Protein AF-A0A363N649-F1 (afdb_monomer_lite)

Radius of gyration: 12.82 Å; chains: 1; bounding box: 31×30×34 Å

Foldseek 3Di:
DFKKKWKWWAAQDDDDPDDALVNVLCCLVPNPTDTPDIDGDDDDPDDDPDNIEMEMEMEDDPDDDDRVDDSVVVSVVVNVCSVPDDWDWDDDDRYIYIYD

Secondary structure (DSSP, 8-state):
-EEEEEEEEES-----SS--HHHHHHHHHHS--EEEEEES--TT--S---SSEEEEEEEEESS---TT--HHHHHHHHHHHHHHS--EEEEETTEEEEE-

Sequence (100 aa):
MYQHTTIYKTGQLLLPEKVDSHFIADLLHVGQLKLDYFGIEIDNHNETPEEESLLELHFDTDQKIDYSMQESEIKHLLSELLTNRRAEIRTEDNDISVYL

pLDDT: mean 83.51, std 11.92, range [44.97, 94.06]

Structure (mmCIF, N/CA/C/O backbone):
data_AF-A0A363N649-F1
#
_entry.id   AF-A0A363N649-F1
#
loop_
_atom_site.group_PDB
_atom_site.id
_atom_site.type_symbol
_atom_site.label_atom_id
_atom_site.label_alt_id
_atom_site.label_comp_id
_atom_site.label_asym_id
_atom_site.label_entity_id
_atom_site.label_seq_id
_atom_site.pdbx_PDB_ins_code
_atom_site.Cartn_x
_atom_site.Cartn_y
_atom_site.Cartn_z
_atom_site.occupancy
_atom_site.B_iso_or_equiv
_atom_site.auth_seq_id
_atom_site.auth_comp_id
_atom_site.auth_asym_id
_atom_site.auth_atom_id
_atom_site.pdbx_PDB_model_num
ATOM 1 N N . MET A 1 1 ? -17.834 2.300 6.263 1.00 82.12 1 MET A N 1
ATOM 2 C CA . MET A 1 1 ? -16.455 1.864 5.995 1.00 82.12 1 MET A CA 1
ATOM 3 C C . MET A 1 1 ? -15.526 2.999 6.356 1.00 82.12 1 MET A C 1
ATOM 5 O O . MET A 1 1 ? -15.873 4.148 6.101 1.00 82.12 1 MET A O 1
ATOM 9 N N . TYR A 1 2 ? -14.428 2.676 7.027 1.00 87.12 2 TYR A N 1
ATOM 10 C CA . TYR A 1 2 ? -13.329 3.596 7.287 1.00 87.12 2 TYR A CA 1
ATOM 11 C C . TYR A 1 2 ? -12.302 3.403 6.181 1.00 87.12 2 TYR A C 1
ATOM 13 O O . TYR A 1 2 ? -11.906 2.267 5.932 1.00 87.12 2 TYR A O 1
ATOM 21 N N . GLN A 1 3 ? -11.929 4.497 5.526 1.00 90.56 3 GLN A N 1
ATOM 22 C CA . GLN A 1 3 ? -10.944 4.486 4.453 1.00 90.56 3 GLN A CA 1
ATOM 23 C C . GLN A 1 3 ? -9.555 4.698 5.039 1.00 90.56 3 GLN A C 1
ATOM 25 O O . GLN A 1 3 ? -9.363 5.529 5.939 1.00 90.56 3 GLN A O 1
ATOM 30 N N . HIS A 1 4 ? -8.601 3.938 4.526 1.00 92.25 4 HIS A N 1
ATOM 31 C CA . HIS A 1 4 ? -7.228 3.927 4.989 1.00 92.25 4 HIS A CA 1
ATOM 32 C C . HIS A 1 4 ? -6.270 4.033 3.818 1.00 92.25 4 HIS A C 1
ATOM 34 O O . HIS A 1 4 ? -6.555 3.587 2.704 1.00 92.25 4 HIS A O 1
ATOM 40 N N . THR A 1 5 ? -5.110 4.607 4.097 1.00 92.25 5 THR A N 1
ATOM 41 C CA . THR A 1 5 ? -4.020 4.694 3.136 1.00 92.25 5 THR A CA 1
ATOM 42 C C . THR A 1 5 ? -2.723 4.293 3.809 1.00 92.25 5 THR A C 1
ATOM 44 O O . THR A 1 5 ? -2.407 4.752 4.912 1.00 92.25 5 THR A O 1
ATOM 47 N N . THR A 1 6 ? -1.978 3.431 3.129 1.00 91.88 6 THR A N 1
ATOM 48 C CA . THR A 1 6 ? -0.604 3.084 3.472 1.00 91.88 6 THR A CA 1
ATOM 49 C C . THR A 1 6 ? 0.295 3.458 2.307 1.00 91.88 6 THR A C 1
ATOM 51 O O . THR A 1 6 ? 0.013 3.071 1.178 1.00 91.88 6 THR A O 1
ATOM 54 N N . ILE A 1 7 ? 1.378 4.178 2.584 1.00 90.56 7 ILE A N 1
ATOM 55 C CA . ILE A 1 7 ? 2.393 4.537 1.592 1.00 90.56 7 ILE A CA 1
ATOM 56 C C . ILE A 1 7 ? 3.715 3.936 2.042 1.00 90.56 7 ILE A C 1
ATOM 58 O O . ILE A 1 7 ? 4.193 4.194 3.154 1.00 90.56 7 ILE A O 1
ATOM 62 N N . TYR A 1 8 ? 4.302 3.131 1.168 1.00 90.56 8 TYR A N 1
ATOM 63 C CA . TYR A 1 8 ? 5.665 2.656 1.304 1.00 90.56 8 TYR A CA 1
ATOM 64 C C . TYR A 1 8 ? 6.559 3.367 0.300 1.00 90.56 8 TYR A C 1
ATOM 66 O O . TYR A 1 8 ? 6.243 3.434 -0.885 1.00 90.56 8 TYR A O 1
ATOM 74 N N . LYS A 1 9 ? 7.714 3.818 0.780 1.00 88.12 9 LYS A N 1
ATOM 75 C CA . LYS A 1 9 ? 8.828 4.245 -0.060 1.00 88.12 9 LYS A CA 1
ATOM 76 C C . LYS A 1 9 ? 9.769 3.090 -0.295 1.00 88.12 9 LYS A C 1
ATOM 78 O O . LYS A 1 9 ? 10.009 2.257 0.587 1.00 88.12 9 LYS A O 1
ATOM 83 N N . THR A 1 10 ? 10.323 3.048 -1.488 1.00 81.75 10 THR A N 1
ATOM 84 C CA . THR A 1 10 ? 11.293 2.037 -1.864 1.00 81.75 10 THR A CA 1
ATOM 85 C C . THR A 1 10 ? 12.225 2.596 -2.926 1.00 81.75 10 THR A C 1
ATOM 87 O O . THR A 1 10 ? 11.914 3.572 -3.610 1.00 81.75 10 THR A O 1
ATOM 90 N N . GLY A 1 11 ? 13.428 2.026 -3.007 1.00 77.50 11 GLY A N 1
ATOM 91 C CA . GLY A 1 11 ? 14.393 2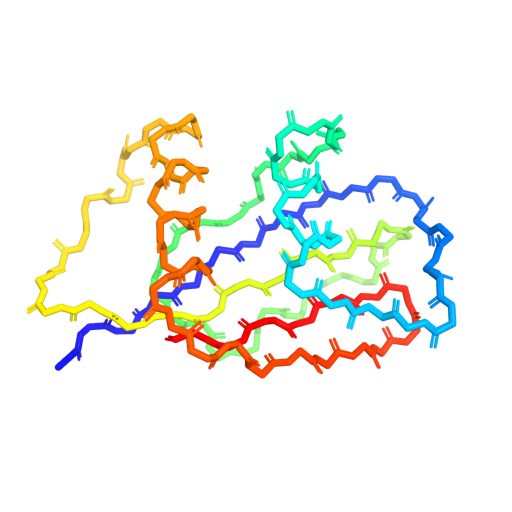.434 -4.021 1.00 77.50 11 GLY A CA 1
ATOM 92 C C . GLY A 1 11 ? 13.829 2.228 -5.427 1.00 77.50 11 GLY A C 1
ATOM 93 O O . GLY A 1 11 ? 12.797 1.587 -5.602 1.00 77.50 11 GLY A O 1
ATOM 94 N N . GLN A 1 12 ? 14.534 2.745 -6.432 1.00 73.94 12 GLN A N 1
ATOM 95 C CA . GLN A 1 12 ? 14.098 2.673 -7.824 1.00 73.94 12 GLN A CA 1
ATOM 96 C C . GLN A 1 12 ? 13.699 1.240 -8.222 1.00 73.94 12 GLN A C 1
ATOM 98 O O . GLN A 1 12 ? 14.553 0.352 -8.340 1.00 73.94 12 GLN A O 1
ATOM 103 N N . LEU A 1 13 ? 12.397 1.014 -8.415 1.00 75.75 13 LEU A N 1
ATOM 104 C CA . LEU A 1 13 ? 11.869 -0.275 -8.840 1.00 75.75 13 LEU A CA 1
ATOM 105 C C . LEU A 1 13 ? 11.841 -0.364 -10.355 1.00 75.75 13 LEU A C 1
ATOM 107 O O . LEU A 1 13 ? 11.300 0.490 -11.049 1.00 75.75 13 LEU A O 1
ATOM 111 N N . LEU A 1 14 ? 12.378 -1.465 -10.867 1.00 77.44 14 LEU A N 1
ATOM 112 C CA . LEU A 1 14 ? 12.124 -1.875 -12.238 1.00 77.44 14 LEU A CA 1
ATOM 113 C C . LEU A 1 14 ? 10.803 -2.638 -12.255 1.00 77.44 14 LEU A C 1
ATOM 115 O O . LEU A 1 14 ? 10.757 -3.814 -11.882 1.00 77.44 14 LEU A O 1
ATOM 119 N N . LEU A 1 15 ? 9.730 -1.955 -12.653 1.00 82.12 15 LEU A N 1
ATOM 120 C CA . LEU A 1 15 ? 8.420 -2.581 -12.764 1.00 82.12 15 LEU A CA 1
ATOM 121 C C . LEU A 1 15 ? 8.408 -3.613 -13.908 1.00 82.12 15 LEU A C 1
ATOM 123 O O . LEU A 1 15 ? 8.921 -3.341 -14.998 1.00 82.12 15 LEU A O 1
ATOM 127 N N . PRO A 1 16 ? 7.831 -4.808 -13.690 1.00 82.50 16 PRO A N 1
ATOM 128 C CA . PRO A 1 16 ? 7.592 -5.762 -14.766 1.00 82.50 16 PRO A CA 1
ATOM 129 C C . PRO A 1 16 ? 6.529 -5.232 -15.742 1.00 82.50 16 PRO A C 1
ATOM 131 O O . PRO A 1 16 ? 5.727 -4.368 -15.399 1.00 82.50 16 PRO A O 1
ATOM 134 N N . GLU A 1 17 ? 6.442 -5.822 -16.941 1.00 78.69 17 GLU A N 1
ATOM 135 C CA . GLU A 1 17 ? 5.414 -5.459 -17.940 1.00 78.69 17 GLU A CA 1
ATOM 136 C C . GLU A 1 17 ? 3.973 -5.606 -17.420 1.00 78.69 17 GLU A C 1
ATOM 138 O O . GLU A 1 17 ? 3.047 -4.993 -17.953 1.00 78.69 17 GLU A O 1
ATOM 143 N N . LYS A 1 18 ? 3.768 -6.456 -16.407 1.00 80.19 18 LYS A N 1
ATOM 144 C CA . LYS A 1 18 ? 2.491 -6.629 -15.717 1.00 80.19 18 LYS A CA 1
ATOM 145 C C . LYS A 1 18 ? 2.717 -6.709 -14.218 1.00 80.19 18 LYS A C 1
ATOM 147 O O . LYS A 1 18 ? 3.399 -7.615 -13.747 1.00 80.19 18 LYS A O 1
ATOM 152 N N . VAL A 1 19 ? 2.086 -5.792 -13.499 1.00 87.81 19 VAL A N 1
ATOM 153 C CA . VAL A 1 19 ? 2.000 -5.788 -12.040 1.00 87.81 19 VAL A CA 1
ATOM 154 C C . VAL A 1 19 ? 0.673 -6.434 -11.644 1.00 87.81 19 VAL A C 1
ATOM 156 O O . VAL A 1 19 ? -0.387 -6.020 -12.114 1.00 87.81 19 VAL A O 1
ATOM 159 N N . ASP A 1 20 ? 0.726 -7.472 -10.813 1.00 89.44 20 ASP A N 1
ATOM 160 C CA . ASP A 1 20 ? -0.449 -8.169 -10.286 1.00 89.44 20 ASP A CA 1
ATOM 161 C C . ASP A 1 20 ? -0.385 -8.306 -8.756 1.00 89.44 20 ASP A C 1
ATOM 163 O O . ASP A 1 20 ? 0.601 -7.934 -8.120 1.00 89.44 20 ASP A O 1
ATOM 167 N N . SER A 1 21 ? -1.446 -8.834 -8.140 1.00 88.56 21 SER A N 1
ATOM 168 C CA . SER A 1 21 ? -1.526 -8.963 -6.680 1.00 88.56 21 SER A CA 1
ATOM 169 C C . SER A 1 21 ? -0.435 -9.858 -6.082 1.00 88.56 21 SER A C 1
ATOM 171 O O . SER A 1 21 ? -0.075 -9.647 -4.926 1.00 88.56 21 SER A O 1
ATOM 173 N N . HIS A 1 22 ? 0.110 -10.821 -6.839 1.00 87.75 22 HIS A N 1
ATOM 174 C CA . HIS A 1 22 ? 1.218 -11.654 -6.361 1.00 87.75 22 HIS A CA 1
ATOM 175 C C . HIS A 1 22 ? 2.496 -10.827 -6.267 1.00 87.75 22 H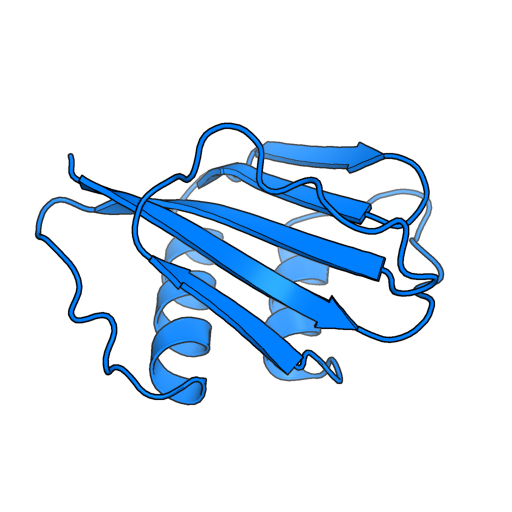IS A C 1
ATOM 177 O O . HIS A 1 22 ? 3.174 -10.879 -5.247 1.00 87.75 22 HIS A O 1
ATOM 183 N N . PHE A 1 23 ? 2.773 -9.996 -7.274 1.00 88.56 23 PHE A N 1
ATOM 184 C CA . PHE A 1 23 ? 3.902 -9.070 -7.231 1.00 88.56 23 PHE A CA 1
ATOM 185 C C . PHE A 1 23 ? 3.808 -8.098 -6.044 1.00 88.56 23 PHE A C 1
ATOM 187 O O . PHE A 1 23 ? 4.802 -7.889 -5.352 1.00 88.56 23 PHE A O 1
ATOM 194 N N . ILE A 1 24 ? 2.619 -7.549 -5.753 1.00 89.81 24 ILE A N 1
ATOM 195 C CA . ILE A 1 24 ? 2.419 -6.680 -4.576 1.00 89.81 24 ILE A CA 1
ATOM 196 C C . ILE A 1 24 ? 2.654 -7.447 -3.271 1.00 89.81 24 ILE A C 1
ATOM 198 O O . ILE A 1 24 ? 3.326 -6.943 -2.371 1.00 89.81 24 ILE A O 1
ATOM 202 N N . ALA A 1 25 ? 2.131 -8.671 -3.161 1.00 88.38 25 ALA A N 1
ATOM 203 C CA . ALA A 1 25 ? 2.340 -9.510 -1.985 1.00 88.38 25 ALA A CA 1
ATOM 204 C C . ALA A 1 25 ? 3.832 -9.821 -1.772 1.00 88.38 25 ALA A C 1
ATOM 206 O O . ALA A 1 25 ? 4.323 -9.704 -0.647 1.00 88.38 25 ALA A O 1
ATOM 207 N N . ASP A 1 26 ? 4.565 -10.140 -2.840 1.00 87.31 26 ASP A N 1
ATOM 208 C CA . ASP A 1 26 ? 6.012 -10.365 -2.796 1.00 87.31 26 ASP A CA 1
ATOM 209 C C . ASP A 1 26 ? 6.768 -9.096 -2.380 1.00 87.31 26 ASP A C 1
ATOM 211 O O . ASP A 1 26 ? 7.685 -9.166 -1.560 1.00 87.31 26 ASP A O 1
ATOM 215 N N . LEU A 1 27 ? 6.354 -7.920 -2.862 1.00 87.56 27 LEU A N 1
ATOM 216 C CA . LEU A 1 27 ? 6.903 -6.626 -2.441 1.00 87.56 27 LEU A CA 1
ATOM 217 C C . LEU A 1 27 ? 6.709 -6.371 -0.944 1.00 87.56 27 LEU A C 1
ATOM 219 O O . LEU A 1 27 ? 7.651 -5.952 -0.273 1.00 87.56 27 LEU A O 1
ATOM 223 N N . LEU A 1 28 ? 5.526 -6.673 -0.402 1.00 88.06 28 LEU A N 1
ATOM 224 C CA . LEU A 1 28 ? 5.240 -6.532 1.030 1.00 88.06 28 LEU A CA 1
ATOM 225 C C . LEU A 1 28 ? 6.085 -7.474 1.903 1.00 88.06 28 LEU A C 1
ATOM 227 O O . LEU A 1 28 ? 6.434 -7.105 3.027 1.00 88.06 28 LEU A O 1
ATOM 231 N N . HIS A 1 29 ? 6.428 -8.665 1.397 1.00 83.25 29 HIS A N 1
ATOM 232 C CA . HIS A 1 29 ? 7.166 -9.690 2.145 1.00 83.25 29 HIS A CA 1
ATOM 233 C C . HIS A 1 29 ? 8.689 -9.601 1.996 1.00 83.25 29 HIS A C 1
ATOM 235 O O . HIS A 1 29 ? 9.417 -9.817 2.966 1.00 83.25 29 HIS A O 1
ATOM 241 N N . VAL A 1 30 ? 9.175 -9.341 0.783 1.00 78.81 30 VAL A N 1
ATOM 242 C CA . VAL A 1 30 ? 10.590 -9.473 0.395 1.00 78.81 30 VAL A CA 1
ATOM 243 C C . VAL A 1 30 ? 11.211 -8.117 0.051 1.00 78.81 30 VAL A C 1
ATOM 245 O O . VAL A 1 30 ? 12.432 -7.962 0.110 1.00 78.81 30 VAL A O 1
ATOM 248 N N . GLY A 1 31 ? 10.389 -7.124 -0.295 1.00 67.31 31 GLY A N 1
ATOM 249 C CA . GLY A 1 31 ? 10.850 -5.800 -0.687 1.00 67.31 31 GLY A CA 1
ATOM 250 C C . GLY A 1 31 ? 11.479 -5.021 0.468 1.00 67.31 31 GLY A C 1
ATOM 251 O O . GLY A 1 31 ? 11.018 -5.066 1.611 1.00 67.31 31 GLY A O 1
ATOM 252 N N . GLN A 1 32 ? 12.509 -4.233 0.149 1.00 76.94 32 GLN A N 1
ATOM 253 C CA . GLN A 1 32 ? 12.975 -3.142 1.009 1.00 76.94 32 GLN A CA 1
ATOM 254 C C . GLN A 1 32 ? 11.972 -1.985 0.920 1.00 76.94 32 GLN A C 1
ATOM 256 O O . GLN A 1 32 ? 12.235 -0.948 0.313 1.00 76.94 32 GLN A O 1
ATOM 261 N N . LEU A 1 33 ? 10.783 -2.224 1.466 1.00 86.25 33 LEU A N 1
ATOM 262 C CA . LEU A 1 33 ? 9.760 -1.215 1.666 1.00 86.25 33 LEU A CA 1
ATOM 263 C C . LEU A 1 33 ? 9.997 -0.551 3.014 1.00 86.25 33 LEU A C 1
ATOM 265 O O . LEU A 1 33 ? 10.126 -1.240 4.029 1.00 86.25 33 LEU A O 1
ATOM 269 N N . LYS A 1 34 ? 10.018 0.776 3.017 1.00 87.94 34 LYS A N 1
ATOM 270 C CA . LYS A 1 34 ? 10.030 1.595 4.219 1.00 87.94 34 LYS A CA 1
ATOM 271 C C . LYS A 1 34 ? 8.664 2.244 4.354 1.00 87.94 34 LYS A C 1
ATOM 273 O O . LYS A 1 34 ? 8.228 2.942 3.443 1.00 87.94 34 LYS A O 1
ATOM 278 N N . LEU A 1 35 ? 7.988 2.003 5.472 1.00 89.00 35 LEU A N 1
ATOM 279 C CA . LEU A 1 35 ? 6.719 2.665 5.744 1.00 89.00 35 LEU A CA 1
ATOM 280 C C . LEU A 1 35 ? 6.951 4.176 5.868 1.00 89.00 35 LEU A C 1
ATOM 282 O O . LEU A 1 35 ? 7.710 4.613 6.734 1.00 89.00 35 LEU A O 1
ATOM 286 N N . ASP A 1 36 ? 6.309 4.947 4.997 1.00 88.19 36 ASP A N 1
ATOM 287 C CA . ASP A 1 36 ? 6.358 6.410 5.016 1.00 88.19 36 ASP A CA 1
ATOM 288 C C . ASP A 1 36 ? 5.087 6.986 5.649 1.00 88.19 36 ASP A C 1
ATOM 290 O O . ASP A 1 36 ? 5.159 7.874 6.497 1.00 88.19 36 ASP A O 1
ATOM 294 N N . TYR A 1 37 ? 3.926 6.402 5.327 1.00 88.44 37 TYR A N 1
ATOM 295 C CA . TYR A 1 37 ? 2.639 6.839 5.860 1.00 88.44 37 TYR A CA 1
ATOM 296 C C . TYR A 1 37 ? 1.692 5.676 6.166 1.00 88.44 37 TYR A C 1
ATOM 298 O O . TYR A 1 37 ? 1.573 4.728 5.390 1.00 88.44 37 TYR A O 1
ATOM 306 N N . PHE A 1 38 ? 0.960 5.782 7.278 1.00 89.94 38 PHE A N 1
ATOM 307 C CA . PHE A 1 38 ? -0.207 4.955 7.570 1.00 89.94 38 PHE A CA 1
ATOM 308 C C . PHE A 1 38 ? -1.281 5.779 8.283 1.00 89.94 38 PHE A C 1
ATOM 310 O O . PHE A 1 38 ? -1.045 6.316 9.367 1.00 89.94 38 PHE A O 1
ATOM 317 N N . GLY A 1 39 ? -2.467 5.883 7.686 1.00 88.62 39 GLY A N 1
ATOM 318 C CA . GLY A 1 39 ? -3.520 6.727 8.233 1.00 88.62 39 GLY A CA 1
ATOM 319 C C . GLY A 1 39 ? -4.821 6.706 7.443 1.00 88.62 39 GLY A C 1
ATOM 320 O O . GLY A 1 39 ? -5.158 5.722 6.789 1.00 88.62 39 GLY A O 1
ATOM 321 N N . ILE A 1 40 ? -5.578 7.796 7.563 1.00 85.56 40 ILE A N 1
ATOM 322 C CA . ILE A 1 40 ? -6.794 8.049 6.777 1.00 85.56 40 ILE A CA 1
ATOM 323 C C . ILE A 1 40 ? -6.360 8.707 5.468 1.00 85.56 40 ILE A C 1
ATOM 325 O O . ILE A 1 40 ? -5.387 9.453 5.476 1.00 85.56 40 ILE A O 1
ATOM 329 N N . GLU A 1 41 ? -7.086 8.448 4.382 1.00 69.12 41 GLU A N 1
ATOM 330 C CA . GLU A 1 41 ? -6.882 9.102 3.085 1.00 69.12 41 GLU A CA 1
ATOM 331 C C . GLU A 1 41 ? -6.593 10.606 3.241 1.00 69.12 41 GLU A C 1
ATOM 333 O O . GLU A 1 41 ? -7.346 11.339 3.892 1.00 69.12 41 GLU A O 1
ATOM 338 N N . ILE A 1 42 ? -5.459 11.045 2.685 1.00 62.09 42 ILE A N 1
ATOM 339 C CA . ILE A 1 42 ? -5.066 12.452 2.643 1.00 62.09 42 ILE A CA 1
ATOM 340 C C . ILE A 1 42 ? -5.289 12.932 1.210 1.00 62.09 42 ILE A C 1
A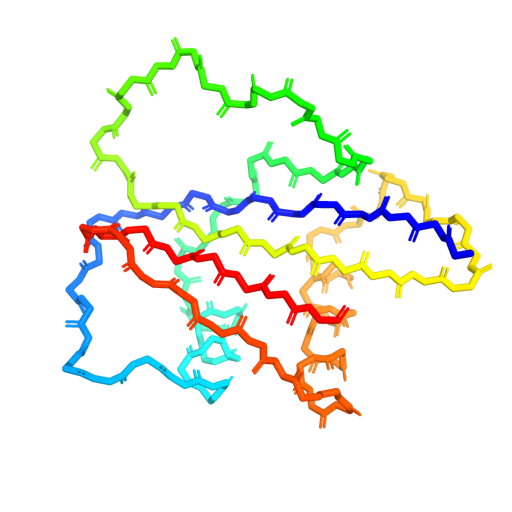TOM 342 O O . ILE A 1 42 ? -4.601 12.482 0.296 1.00 62.09 42 ILE A O 1
ATOM 346 N N . ASP A 1 43 ? -6.215 13.870 1.014 1.00 52.12 43 ASP A N 1
ATOM 347 C CA . ASP A 1 43 ? -6.291 14.625 -0.238 1.00 52.12 43 ASP A CA 1
ATOM 348 C C . ASP A 1 43 ? -4.958 15.369 -0.454 1.00 52.12 43 ASP A C 1
ATOM 350 O O . ASP A 1 43 ? -4.548 16.165 0.393 1.00 52.12 43 ASP A O 1
ATOM 354 N N . ASN A 1 44 ? -4.302 15.135 -1.597 1.00 47.94 44 ASN A N 1
ATOM 355 C CA . ASN A 1 44 ? -3.008 15.717 -1.986 1.00 47.94 44 ASN A CA 1
ATOM 356 C C . ASN A 1 44 ? -1.814 15.348 -1.084 1.00 47.94 44 ASN A C 1
ATOM 358 O O . ASN A 1 44 ? -1.140 16.233 -0.552 1.00 47.94 44 ASN A O 1
ATOM 362 N N . HIS A 1 45 ? -1.461 14.064 -0.975 1.00 53.06 45 HIS A N 1
ATOM 363 C CA . HIS A 1 45 ? -0.110 13.699 -0.530 1.00 53.06 45 HIS A CA 1
ATOM 364 C C . HIS A 1 45 ? 0.903 13.951 -1.659 1.00 53.06 45 HIS A C 1
ATOM 366 O O . HIS A 1 45 ? 1.368 13.033 -2.319 1.00 53.06 45 HIS A O 1
ATOM 372 N N . ASN A 1 46 ? 1.174 15.220 -1.961 1.00 55.28 46 ASN A N 1
ATOM 373 C CA . ASN A 1 46 ? 2.087 15.588 -3.034 1.00 55.28 46 ASN A CA 1
ATOM 374 C C . ASN A 1 46 ? 2.849 16.855 -2.640 1.00 55.28 46 ASN A C 1
ATOM 376 O O . ASN A 1 46 ? 2.396 17.961 -2.929 1.00 55.28 46 ASN A O 1
ATOM 380 N N . GLU A 1 47 ? 3.981 16.714 -1.943 1.00 45.31 47 GLU A N 1
ATOM 381 C CA . GLU A 1 47 ? 4.827 17.881 -1.636 1.00 45.31 47 GLU A CA 1
ATOM 382 C C . GLU A 1 47 ? 6.322 17.735 -1.936 1.00 45.31 47 GLU A C 1
ATOM 384 O O . GLU A 1 47 ? 7.036 18.731 -1.832 1.00 45.31 47 GLU A O 1
ATOM 389 N N . THR A 1 48 ? 6.810 16.606 -2.454 1.00 44.97 48 THR A N 1
ATOM 390 C CA . THR A 1 48 ? 8.167 16.591 -3.024 1.00 44.97 48 THR A CA 1
ATOM 391 C C . THR A 1 48 ? 8.315 15.512 -4.092 1.00 44.97 48 THR A C 1
ATOM 393 O O . THR A 1 48 ? 7.987 14.364 -3.813 1.00 44.97 48 THR A O 1
ATOM 396 N N . PRO A 1 49 ? 8.828 15.839 -5.296 1.00 48.50 49 PRO A N 1
ATOM 397 C CA . PRO A 1 49 ? 9.238 14.832 -6.264 1.00 48.50 49 PRO A CA 1
ATOM 398 C C . PRO A 1 49 ? 10.504 14.167 -5.717 1.00 48.50 49 PRO A C 1
ATOM 400 O O . PRO A 1 49 ? 11.616 14.653 -5.926 1.00 48.50 49 PRO A O 1
ATOM 403 N N . GLU A 1 50 ? 10.336 13.122 -4.917 1.00 55.34 50 GLU A N 1
ATOM 404 C CA . GLU A 1 50 ? 11.447 12.285 -4.480 1.00 55.34 50 GLU A CA 1
ATOM 405 C C . GLU A 1 50 ? 11.743 11.264 -5.588 1.00 55.34 50 GLU A C 1
ATOM 407 O O . GLU A 1 50 ? 10.841 10.765 -6.249 1.00 55.34 50 GLU A O 1
ATOM 412 N N . GLU A 1 51 ? 13.019 10.960 -5.821 1.00 57.06 51 GLU A N 1
ATOM 413 C CA . GLU A 1 51 ? 13.480 9.975 -6.818 1.00 57.06 51 GLU A CA 1
ATOM 414 C C . GLU A 1 51 ? 13.130 8.515 -6.434 1.00 57.06 51 GLU A C 1
ATOM 416 O O . GLU A 1 51 ? 13.637 7.565 -7.037 1.00 57.06 51 GLU A O 1
ATOM 421 N N . GLU A 1 52 ? 12.310 8.328 -5.397 1.00 68.94 52 GLU A N 1
ATOM 422 C CA . GLU A 1 52 ? 11.941 7.045 -4.805 1.00 68.94 52 GLU A CA 1
ATOM 423 C C . GLU A 1 52 ? 10.603 6.567 -5.372 1.00 68.94 52 GLU A C 1
ATOM 425 O O . GLU A 1 52 ? 9.683 7.355 -5.567 1.00 68.94 52 GLU A O 1
ATOM 430 N N . SER A 1 53 ? 10.498 5.265 -5.635 1.00 70.38 53 SER A N 1
ATOM 431 C CA . SER A 1 53 ? 9.254 4.654 -6.098 1.00 70.38 53 SER A CA 1
ATOM 432 C C . SER A 1 53 ? 8.282 4.509 -4.928 1.00 70.38 53 SER A C 1
ATOM 434 O O . SER A 1 53 ? 8.671 4.066 -3.839 1.00 70.38 53 SER A O 1
ATOM 436 N N . LEU A 1 54 ? 7.016 4.847 -5.159 1.00 83.12 54 LEU A N 1
ATOM 437 C CA . LEU A 1 54 ? 5.949 4.763 -4.169 1.00 83.12 54 LEU A CA 1
ATOM 438 C C .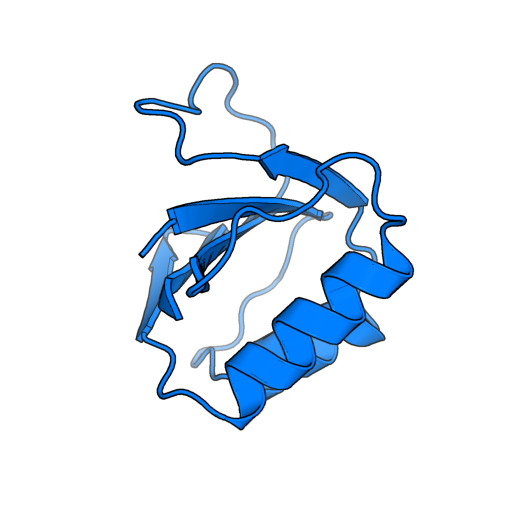 LEU A 1 54 ? 5.081 3.525 -4.402 1.00 83.12 54 LEU A C 1
ATOM 440 O O . LEU A 1 54 ? 4.633 3.242 -5.512 1.00 83.12 54 LEU A O 1
ATOM 444 N N . LEU A 1 55 ? 4.819 2.785 -3.326 1.00 89.62 55 LEU A N 1
ATOM 445 C CA . LEU A 1 55 ? 3.752 1.791 -3.271 1.00 89.62 55 LEU A CA 1
ATOM 446 C C . LEU A 1 55 ? 2.654 2.315 -2.346 1.00 89.62 55 LEU A C 1
ATOM 448 O O . LEU A 1 55 ? 2.809 2.330 -1.122 1.00 89.62 55 LEU A O 1
ATOM 452 N N . GLU A 1 56 ? 1.538 2.703 -2.942 1.00 91.12 56 GLU A N 1
ATOM 453 C CA . GLU A 1 56 ? 0.361 3.226 -2.264 1.00 91.12 56 GLU A CA 1
ATOM 454 C C . GLU A 1 56 ? -0.733 2.161 -2.215 1.00 91.12 56 GLU A C 1
ATOM 456 O O . GLU A 1 56 ? -1.085 1.554 -3.227 1.00 91.12 56 GLU A O 1
ATOM 461 N N . LEU A 1 57 ? -1.288 1.918 -1.030 1.00 92.69 57 LEU A N 1
ATOM 462 C CA . LEU A 1 57 ? -2.417 1.017 -0.832 1.00 92.69 57 LEU A CA 1
ATOM 463 C C . LEU A 1 57 ? -3.576 1.781 -0.200 1.00 92.69 57 LEU A C 1
ATOM 465 O O . LEU A 1 57 ? -3.461 2.277 0.922 1.00 92.69 57 LEU A O 1
ATOM 469 N N . HIS A 1 58 ? -4.702 1.819 -0.902 1.00 93.12 58 HIS A N 1
ATOM 470 C CA . HIS A 1 58 ? -5.969 2.372 -0.443 1.00 93.12 58 HIS A CA 1
ATOM 471 C C . HIS A 1 58 ? -6.913 1.225 -0.116 1.00 93.12 58 HIS A C 1
ATOM 473 O O . HIS A 1 58 ? -7.125 0.337 -0.945 1.00 93.12 58 HIS A O 1
ATOM 479 N N . PHE A 1 59 ? -7.468 1.219 1.091 1.00 92.44 59 PHE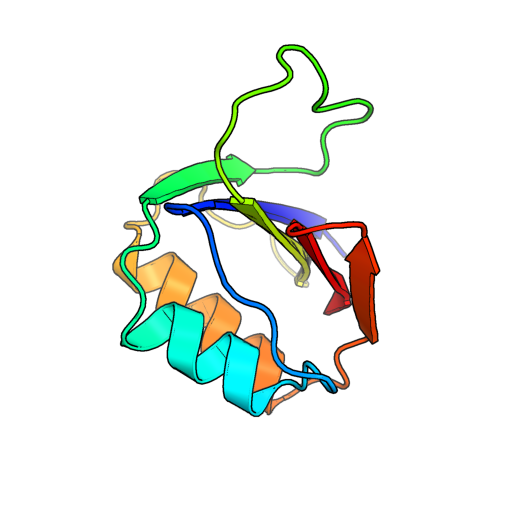 A N 1
ATOM 480 C CA . PHE A 1 59 ? -8.298 0.108 1.531 1.00 92.44 59 PHE A CA 1
ATOM 481 C C . PHE A 1 59 ? -9.316 0.511 2.583 1.00 92.44 59 PHE A C 1
ATOM 483 O O . PHE A 1 59 ? -9.069 1.369 3.431 1.00 92.44 59 PHE A O 1
ATOM 490 N N . ASP A 1 60 ? -10.443 -0.192 2.563 1.00 91.00 60 ASP A N 1
ATOM 491 C CA . ASP A 1 60 ? -11.545 0.069 3.478 1.00 91.00 60 ASP A CA 1
ATOM 492 C C . ASP A 1 60 ? -11.719 -1.043 4.508 1.00 91.00 60 ASP A C 1
ATOM 494 O O . ASP A 1 60 ? -11.708 -2.235 4.178 1.00 91.00 60 ASP A O 1
ATOM 498 N N . THR A 1 61 ? -11.991 -0.666 5.755 1.00 89.69 61 THR A N 1
ATOM 499 C CA . THR A 1 61 ? -12.349 -1.612 6.819 1.00 89.69 61 THR A CA 1
ATOM 500 C C . THR A 1 61 ? -13.665 -1.242 7.507 1.00 89.69 61 THR A C 1
ATOM 502 O O . THR A 1 61 ? -14.176 -0.121 7.407 1.00 89.69 61 THR A O 1
ATOM 505 N N . ASP A 1 62 ? -14.257 -2.208 8.210 1.00 89.06 62 ASP A N 1
ATOM 506 C CA . ASP A 1 62 ? -15.500 -1.993 8.960 1.00 89.06 62 ASP A CA 1
ATOM 507 C C . ASP A 1 62 ? -15.280 -1.204 10.258 1.00 89.06 62 ASP A C 1
ATOM 509 O O . ASP A 1 62 ? -16.211 -0.583 10.776 1.00 89.06 62 ASP A O 1
ATOM 513 N N . GLN A 1 63 ? -14.053 -1.207 10.783 1.00 88.50 63 GLN A N 1
ATOM 514 C CA . GLN A 1 63 ? -13.692 -0.598 12.059 1.00 88.50 63 GLN A CA 1
ATOM 515 C C . GLN A 1 63 ? -12.447 0.261 11.908 1.00 88.50 63 GLN A C 1
ATOM 517 O O . GLN A 1 63 ? -11.511 -0.114 11.220 1.00 88.50 63 GLN A O 1
ATOM 522 N N . LYS A 1 64 ? -12.394 1.390 12.612 1.00 87.44 64 LYS A N 1
ATOM 523 C CA . LYS A 1 64 ? -11.212 2.249 12.586 1.00 87.44 64 LYS A CA 1
ATOM 524 C C . LYS A 1 64 ? -9.975 1.489 13.085 1.00 87.44 64 LYS A C 1
ATOM 526 O O . LYS A 1 64 ? -9.997 0.949 14.189 1.00 87.44 64 LYS A O 1
ATOM 531 N N . ILE A 1 65 ? -8.902 1.519 12.298 1.00 88.69 65 ILE A N 1
ATOM 532 C CA . ILE A 1 65 ? -7.615 0.923 12.662 1.00 88.69 65 ILE A CA 1
ATOM 533 C C . ILE A 1 65 ? -6.856 1.819 13.650 1.00 88.69 65 ILE A C 1
ATOM 535 O O . ILE A 1 65 ? -6.975 3.048 13.632 1.00 88.69 65 ILE A O 1
ATOM 539 N N . ASP A 1 66 ? -6.070 1.186 14.517 1.00 88.69 66 ASP A N 1
ATOM 540 C CA . ASP A 1 66 ? -5.065 1.852 15.332 1.00 88.69 66 ASP A CA 1
ATOM 541 C C . ASP A 1 66 ? -3.823 2.184 14.486 1.00 88.69 66 ASP A C 1
ATOM 543 O O . ASP A 1 66 ? -3.071 1.303 14.079 1.00 88.69 66 ASP A O 1
ATOM 547 N N . TYR A 1 67 ? -3.577 3.469 14.234 1.00 88.19 67 TYR A N 1
ATOM 548 C CA . TYR A 1 67 ? -2.415 3.913 13.454 1.00 88.19 67 TYR A CA 1
ATOM 549 C C . TYR A 1 67 ? -1.087 3.851 14.222 1.00 88.19 67 TYR A C 1
ATOM 551 O O . TYR A 1 67 ? -0.057 4.251 13.689 1.00 88.19 67 TYR A O 1
ATOM 559 N N . SER A 1 68 ? -1.092 3.350 15.461 1.00 89.12 68 SER A N 1
ATOM 560 C CA . SER A 1 68 ? 0.125 3.018 16.208 1.00 89.12 68 SER A CA 1
ATOM 561 C C . SER A 1 68 ? 0.614 1.578 15.997 1.00 89.12 68 SER A C 1
ATOM 563 O O . SER A 1 68 ? 1.616 1.186 16.600 1.00 89.12 68 SER A O 1
ATOM 565 N N . MET A 1 69 ? -0.060 0.803 15.135 1.00 88.50 69 MET A N 1
ATOM 566 C CA . MET A 1 69 ? 0.357 -0.547 14.742 1.00 88.50 69 MET A CA 1
ATOM 567 C C . MET A 1 69 ? 1.795 -0.587 14.225 1.00 88.50 69 MET A C 1
ATOM 569 O O . MET A 1 69 ? 2.278 0.333 13.560 1.00 88.50 69 MET A O 1
ATOM 573 N N . GLN A 1 70 ? 2.475 -1.698 14.497 1.00 90.25 70 GLN A N 1
ATOM 574 C CA . GLN A 1 70 ? 3.808 -1.935 13.964 1.00 90.25 70 GLN A CA 1
ATOM 575 C C . GLN A 1 70 ? 3.744 -2.221 12.464 1.00 90.25 70 GLN A C 1
ATOM 577 O O . GLN A 1 70 ? 2.786 -2.802 11.956 1.00 90.25 70 GLN A O 1
ATOM 582 N N . GLU A 1 71 ? 4.818 -1.886 11.749 1.00 89.06 71 GLU A N 1
ATOM 583 C CA . GLU A 1 71 ? 4.910 -2.106 10.303 1.00 89.06 71 GLU A CA 1
ATOM 584 C C . GLU A 1 71 ? 4.647 -3.567 9.899 1.00 89.06 71 GLU A C 1
ATOM 586 O O . GLU A 1 71 ? 4.004 -3.822 8.882 1.00 89.06 71 GLU A O 1
ATOM 591 N N . SER A 1 72 ? 5.093 -4.533 10.706 1.00 89.50 72 SER A N 1
ATOM 592 C CA . SER A 1 72 ? 4.832 -5.960 10.486 1.00 89.50 72 SER A CA 1
ATOM 593 C C . SER A 1 72 ? 3.342 -6.309 10.552 1.00 89.50 72 SER A C 1
ATOM 595 O O . SER A 1 72 ? 2.871 -7.125 9.761 1.00 89.50 72 SER A O 1
ATOM 597 N N . GLU A 1 73 ? 2.594 -5.681 11.458 1.00 91.38 73 GLU A N 1
ATOM 598 C CA . GLU A 1 73 ? 1.151 -5.880 11.608 1.00 91.38 73 GLU A CA 1
ATOM 599 C C . GLU A 1 73 ? 0.390 -5.251 10.435 1.00 91.38 73 GLU A C 1
ATOM 601 O O . GLU A 1 73 ? -0.538 -5.859 9.904 1.00 91.38 73 GLU A O 1
ATOM 606 N N . ILE A 1 74 ? 0.830 -4.074 9.975 1.00 91.75 74 ILE A N 1
ATOM 607 C CA . ILE A 1 74 ? 0.280 -3.404 8.788 1.00 91.75 74 ILE A CA 1
ATOM 608 C C . ILE A 1 74 ? 0.507 -4.274 7.544 1.00 91.75 74 ILE A C 1
ATOM 610 O O . ILE A 1 74 ? -0.435 -4.554 6.806 1.00 91.75 74 ILE A O 1
ATOM 614 N N . LYS A 1 75 ? 1.731 -4.778 7.338 1.00 90.81 75 LYS A N 1
ATOM 615 C CA . LYS A 1 75 ? 2.061 -5.678 6.217 1.00 90.81 75 LYS A CA 1
ATOM 616 C C . LYS A 1 75 ? 1.219 -6.953 6.232 1.00 90.81 75 LYS A C 1
ATOM 618 O O . LYS A 1 75 ? 0.765 -7.398 5.175 1.00 90.81 75 LYS A O 1
ATOM 623 N N . HIS A 1 76 ? 0.992 -7.528 7.415 1.00 90.38 76 HIS A N 1
ATOM 624 C CA . HIS A 1 76 ? 0.140 -8.704 7.567 1.00 90.38 76 HIS A CA 1
ATOM 625 C C . HIS A 1 76 ? -1.308 -8.404 7.162 1.00 90.38 76 HIS A C 1
ATOM 627 O O . HIS A 1 76 ? -1.852 -9.104 6.309 1.00 90.38 76 HIS A O 1
ATOM 633 N N . LEU A 1 77 ? -1.884 -7.314 7.678 1.00 91.88 77 LEU A N 1
ATOM 634 C CA . LEU A 1 77 ? -3.229 -6.860 7.319 1.00 91.88 77 LEU A CA 1
ATOM 635 C C . LEU A 1 77 ? -3.379 -6.642 5.806 1.00 91.88 77 LEU A C 1
ATOM 637 O O . LEU A 1 77 ? -4.318 -7.144 5.192 1.00 91.88 77 LEU A O 1
ATOM 641 N N . LEU A 1 78 ? -2.442 -5.920 5.188 1.00 91.81 78 LEU A N 1
ATOM 642 C CA . LEU A 1 78 ? -2.473 -5.642 3.750 1.00 91.81 78 LEU A CA 1
ATOM 643 C C . LEU A 1 78 ? -2.381 -6.924 2.914 1.00 91.81 78 LEU A C 1
ATOM 645 O O . LEU A 1 78 ? -3.089 -7.060 1.919 1.00 91.81 78 LEU A O 1
ATOM 649 N N . SER A 1 79 ? -1.562 -7.888 3.341 1.00 90.19 79 SER A N 1
ATOM 650 C CA . SER A 1 79 ? -1.434 -9.189 2.672 1.00 90.19 79 SER A CA 1
ATOM 651 C C . SER A 1 79 ? -2.730 -10.005 2.742 1.00 90.19 79 SER A C 1
ATOM 653 O O . SER A 1 79 ? -3.135 -10.627 1.754 1.00 90.19 79 SER A O 1
ATOM 655 N N . GLU A 1 80 ? -3.419 -9.977 3.886 1.00 90.50 80 GLU A N 1
ATOM 656 C CA . GLU A 1 80 ? -4.734 -10.606 4.028 1.00 90.50 80 GLU A CA 1
ATOM 657 C C . GLU A 1 80 ? -5.779 -9.933 3.130 1.00 90.50 80 GLU A C 1
ATOM 659 O O . GLU A 1 80 ? -6.560 -10.623 2.470 1.00 90.50 80 GLU A O 1
ATOM 664 N N . LEU A 1 81 ? -5.786 -8.600 3.055 1.00 91.56 81 LEU A N 1
ATOM 665 C CA . LEU A 1 81 ? -6.712 -7.855 2.198 1.00 91.56 81 LEU A CA 1
ATOM 666 C C . LEU A 1 81 ? -6.468 -8.142 0.711 1.00 91.56 81 LEU A C 1
ATOM 668 O O . LEU A 1 81 ? -7.421 -8.438 -0.007 1.00 91.56 81 LEU A O 1
ATOM 672 N N . LEU A 1 82 ? -5.207 -8.151 0.272 1.00 90.62 82 LEU A N 1
ATOM 673 C CA . LEU A 1 82 ? -4.805 -8.512 -1.093 1.00 90.62 82 LEU A CA 1
ATOM 674 C C . LEU A 1 82 ? -5.250 -9.920 -1.500 1.00 90.62 82 LEU A C 1
ATOM 676 O O . LEU A 1 82 ? -5.607 -10.143 -2.653 1.00 90.62 82 LEU A O 1
ATOM 680 N N . THR A 1 83 ? -5.233 -10.868 -0.561 1.00 86.81 83 THR A N 1
ATOM 681 C CA . THR A 1 83 ? -5.619 -12.262 -0.830 1.00 86.81 83 THR A CA 1
ATOM 682 C C . THR A 1 83 ? -7.138 -12.433 -0.895 1.00 86.81 83 THR A C 1
ATOM 684 O O . THR A 1 83 ? -7.647 -13.235 -1.676 1.00 86.81 83 THR A O 1
ATOM 687 N N . ASN A 1 84 ? -7.876 -11.691 -0.066 1.00 86.12 84 ASN A N 1
ATOM 688 C CA . ASN A 1 84 ? -9.321 -11.864 0.097 1.00 86.12 84 ASN A CA 1
ATOM 689 C C . ASN A 1 84 ? -10.161 -10.933 -0.785 1.00 86.12 84 ASN A C 1
ATOM 691 O O . ASN A 1 84 ? -11.376 -11.123 -0.890 1.00 86.12 84 ASN A O 1
ATOM 695 N N . ARG A 1 85 ? -9.547 -9.921 -1.406 1.00 87.19 85 ARG A N 1
ATOM 696 C CA . ARG A 1 85 ? -10.240 -8.921 -2.219 1.00 87.19 85 ARG A CA 1
ATOM 697 C C . ARG A 1 85 ? -9.674 -8.848 -3.624 1.00 87.19 85 ARG A C 1
ATOM 699 O O . ARG A 1 85 ? -8.523 -9.176 -3.891 1.00 87.19 85 ARG A O 1
ATOM 706 N N . ARG A 1 86 ? -10.519 -8.401 -4.551 1.00 87.12 86 ARG A N 1
ATOM 707 C CA . ARG A 1 86 ? -10.084 -8.118 -5.913 1.00 87.12 86 ARG A CA 1
ATOM 708 C C . ARG A 1 86 ? -9.399 -6.756 -5.923 1.00 87.12 86 ARG A C 1
ATOM 710 O O . ARG A 1 86 ? -10.089 -5.746 -5.920 1.00 87.12 86 ARG A O 1
ATOM 717 N N . ALA A 1 87 ? -8.072 -6.762 -5.974 1.00 91.31 87 ALA A N 1
ATOM 718 C CA . ALA A 1 87 ? -7.293 -5.541 -6.100 1.00 91.31 87 ALA A CA 1
ATOM 719 C C . ALA A 1 87 ? -7.464 -4.909 -7.489 1.00 91.31 87 ALA A C 1
ATOM 721 O O . ALA A 1 87 ? -7.382 -5.600 -8.513 1.00 91.31 87 ALA A O 1
ATOM 722 N N . GLU A 1 88 ? -7.657 -3.596 -7.528 1.00 94.06 88 GLU A N 1
ATOM 723 C CA . GLU A 1 88 ? -7.382 -2.794 -8.717 1.00 94.06 88 GLU A CA 1
ATOM 724 C C . GLU A 1 88 ? -5.975 -2.216 -8.580 1.00 94.06 88 GLU A C 1
ATOM 726 O O . GLU A 1 88 ? -5.674 -1.538 -7.603 1.00 94.06 88 GLU A O 1
ATOM 731 N N . ILE A 1 89 ? -5.104 -2.515 -9.543 1.00 93.06 89 ILE A N 1
ATOM 732 C CA . ILE A 1 89 ? -3.706 -2.082 -9.528 1.00 93.06 89 ILE A CA 1
ATOM 733 C C . ILE A 1 89 ? -3.496 -1.126 -10.692 1.00 93.06 89 ILE A C 1
ATOM 735 O O . ILE A 1 89 ? -3.833 -1.445 -11.836 1.00 93.06 89 ILE A O 1
ATOM 739 N N . ARG A 1 90 ? -2.934 0.039 -10.387 1.00 91.69 90 ARG A N 1
ATOM 740 C CA . ARG A 1 90 ? -2.546 1.062 -11.352 1.00 91.69 90 ARG A CA 1
ATOM 741 C C . ARG A 1 90 ? -1.063 1.347 -11.194 1.00 91.69 90 ARG A C 1
ATOM 743 O O . ARG A 1 90 ? -0.537 1.309 -10.088 1.00 91.69 90 ARG A O 1
ATOM 750 N N . THR A 1 91 ? -0.408 1.611 -12.312 1.00 88.38 91 THR A N 1
ATOM 751 C CA . THR A 1 91 ? 1.011 1.954 -12.356 1.00 88.38 91 THR A CA 1
ATOM 752 C C . THR A 1 91 ? 1.174 3.241 -13.144 1.00 88.38 91 THR A C 1
ATOM 754 O O . THR A 1 91 ? 0.666 3.325 -14.268 1.00 88.38 91 THR A O 1
ATOM 757 N N . GLU A 1 92 ? 1.885 4.206 -12.580 1.00 85.19 92 GLU A N 1
ATOM 758 C CA . GLU A 1 92 ? 2.245 5.464 -13.232 1.00 85.19 92 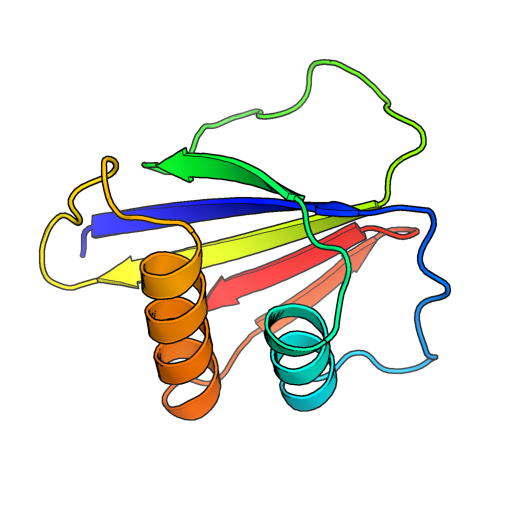GLU A CA 1
ATOM 759 C C . GLU A 1 92 ? 3.747 5.672 -13.032 1.00 85.19 92 GLU A C 1
ATOM 761 O O . GLU A 1 92 ? 4.233 5.677 -11.908 1.00 85.19 92 GLU A O 1
ATOM 766 N N . ASP A 1 93 ? 4.502 5.736 -14.129 1.00 83.88 93 ASP A N 1
ATOM 767 C CA . ASP A 1 93 ? 5.968 5.693 -14.119 1.00 83.88 93 ASP A CA 1
ATOM 768 C C . ASP A 1 93 ? 6.540 4.508 -13.312 1.00 83.88 93 ASP A C 1
ATOM 770 O O . ASP A 1 93 ? 6.479 3.370 -13.784 1.00 83.88 93 ASP A O 1
ATOM 774 N N . ASN A 1 94 ? 7.103 4.762 -12.125 1.00 82.19 94 ASN A N 1
ATOM 775 C CA . ASN A 1 94 ? 7.622 3.729 -11.219 1.00 82.19 94 ASN A CA 1
ATOM 776 C C . ASN A 1 94 ? 6.756 3.545 -9.962 1.00 82.19 94 ASN A C 1
ATOM 778 O O . ASN A 1 94 ? 7.117 2.749 -9.093 1.00 82.19 94 ASN A O 1
ATOM 782 N N . ASP A 1 95 ? 5.638 4.258 -9.871 1.00 85.56 95 ASP A N 1
ATOM 783 C CA . ASP A 1 95 ? 4.737 4.223 -8.731 1.00 85.56 95 ASP A CA 1
ATOM 784 C C . ASP A 1 95 ? 3.620 3.210 -8.962 1.00 85.56 95 ASP A C 1
ATOM 786 O O . ASP A 1 95 ? 3.190 2.937 -10.091 1.00 85.56 95 ASP A O 1
ATOM 790 N N . ILE A 1 96 ? 3.159 2.619 -7.866 1.00 90.38 96 ILE A N 1
ATOM 791 C CA . ILE A 1 96 ? 2.116 1.604 -7.859 1.00 90.38 96 ILE A CA 1
ATOM 792 C C . ILE A 1 96 ? 1.032 2.027 -6.877 1.00 90.38 96 ILE A C 1
ATOM 794 O O . ILE A 1 96 ? 1.280 2.095 -5.675 1.00 90.38 96 ILE A O 1
ATOM 798 N N . SER A 1 97 ? -0.189 2.201 -7.372 1.00 91.88 97 SER A N 1
ATOM 799 C CA . SER A 1 97 ? -1.372 2.425 -6.541 1.00 91.88 97 SER A CA 1
ATOM 800 C C . SER A 1 97 ? -2.263 1.186 -6.560 1.00 91.88 97 SER A C 1
ATOM 802 O O . SER A 1 97 ? -2.627 0.666 -7.620 1.00 91.88 97 SER A O 1
ATOM 804 N N . VAL A 1 98 ? -2.627 0.704 -5.377 1.00 93.19 98 VAL A N 1
ATOM 805 C CA . VAL A 1 98 ? -3.427 -0.504 -5.167 1.00 93.19 98 VAL A CA 1
ATOM 806 C C . VAL A 1 98 ? -4.697 -0.142 -4.408 1.00 93.19 98 VAL A C 1
ATOM 808 O O . VAL A 1 98 ? -4.626 0.423 -3.323 1.00 93.19 98 VAL A O 1
ATOM 811 N N . TYR A 1 99 ? -5.858 -0.507 -4.945 1.00 93.00 99 TYR A N 1
ATOM 812 C CA . TYR A 1 99 ? -7.164 -0.276 -4.320 1.00 93.00 99 TYR A CA 1
ATOM 813 C C . TYR A 1 99 ? -7.795 -1.616 -3.909 1.00 93.00 99 TYR A C 1
ATOM 815 O O . TYR A 1 99 ? -7.939 -2.504 -4.758 1.00 93.00 99 TYR A O 1
ATOM 823 N N . LEU A 1 100 ? -8.138 -1.765 -2.620 1.00 90.38 100 LEU A N 1
ATOM 824 C CA . LEU A 1 100 ? -8.585 -3.014 -1.968 1.00 90.38 100 LEU A CA 1
ATOM 825 C C . LEU A 1 100 ? -9.953 -2.911 -1.281 1.00 90.38 100 LEU A C 1
ATOM 827 O O . LEU A 1 100 ? -10.175 -2.023 -0.428 1.00 90.38 100 LEU A O 1
#